Protein AF-D2VCH0-F1 (afdb_monomer)

Structure (mmCIF, N/CA/C/O backbone):
data_AF-D2VCH0-F1
#
_entry.id   AF-D2VCH0-F1
#
loop_
_atom_site.group_PDB
_atom_site.id
_atom_site.type_symbol
_atom_site.label_atom_id
_atom_site.label_alt_id
_atom_site.label_comp_id
_atom_site.label_asym_id
_atom_site.label_entity_id
_atom_site.label_seq_id
_atom_site.pdbx_PDB_ins_code
_atom_site.Cartn_x
_atom_site.Cartn_y
_atom_site.Cartn_z
_atom_site.occupancy
_atom_site.B_iso_or_equiv
_atom_site.auth_seq_id
_atom_site.auth_comp_id
_atom_site.auth_asym_id
_atom_site.auth_atom_id
_atom_site.pdbx_PDB_model_num
ATOM 1 N N . MET A 1 1 ? -42.465 -13.486 -27.057 1.00 51.62 1 MET A N 1
ATOM 2 C CA . MET A 1 1 ? -40.988 -13.486 -27.097 1.00 51.62 1 MET A CA 1
ATOM 3 C C . MET A 1 1 ? -40.511 -12.851 -25.803 1.00 51.62 1 MET A C 1
ATOM 5 O O . MET A 1 1 ? -40.513 -11.636 -25.686 1.00 51.62 1 MET A O 1
ATOM 9 N N . GLN A 1 2 ? -40.278 -13.673 -24.782 1.00 43.91 2 GLN A N 1
ATOM 10 C CA . GLN A 1 2 ? -39.812 -13.207 -23.479 1.00 43.91 2 GLN A CA 1
ATOM 11 C C . GLN A 1 2 ? -38.292 -13.050 -23.571 1.00 43.91 2 GLN A C 1
ATOM 13 O O . GLN A 1 2 ? -37.573 -14.046 -23.620 1.00 43.91 2 GLN A O 1
ATOM 18 N N . SER A 1 3 ? -37.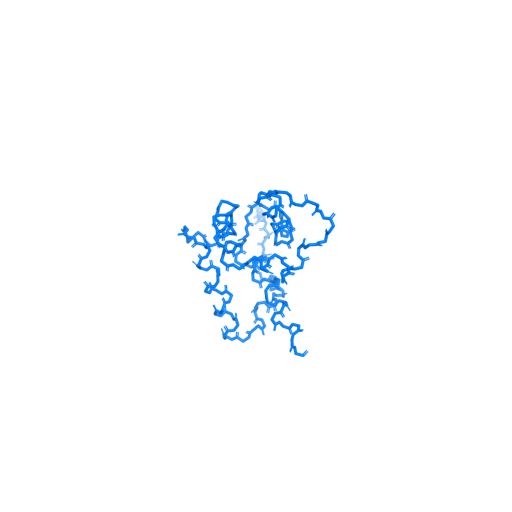807 -11.810 -23.658 1.00 49.91 3 SER A N 1
ATOM 19 C CA . SER A 1 3 ? -36.385 -11.514 -23.482 1.00 49.91 3 SER A CA 1
ATOM 20 C C . SER A 1 3 ? -36.047 -11.658 -22.006 1.00 49.91 3 SER A C 1
ATOM 22 O O . SER A 1 3 ? -36.180 -10.717 -21.229 1.00 49.91 3 SER A O 1
ATOM 24 N N . GLN A 1 4 ? -35.602 -12.852 -21.630 1.00 50.28 4 GLN A N 1
ATOM 25 C CA . GLN A 1 4 ? -34.775 -13.025 -20.448 1.00 50.28 4 GLN A CA 1
ATOM 26 C C . GLN A 1 4 ? -33.418 -12.387 -20.746 1.00 50.28 4 GLN A C 1
ATOM 28 O O . GLN A 1 4 ? -32.631 -12.920 -21.526 1.00 50.28 4 GLN A O 1
ATOM 33 N N . ARG A 1 5 ? -33.167 -11.210 -20.172 1.00 50.97 5 ARG A N 1
ATOM 34 C CA . ARG A 1 5 ? -31.838 -10.602 -20.150 1.00 50.97 5 ARG A CA 1
ATOM 35 C C . ARG A 1 5 ? -31.293 -10.767 -18.737 1.00 50.97 5 ARG A C 1
ATOM 37 O O . ARG A 1 5 ? -31.606 -9.991 -17.848 1.00 50.97 5 ARG A O 1
ATOM 44 N N . SER A 1 6 ? -30.563 -11.866 -18.598 1.00 50.03 6 SER A N 1
ATOM 45 C CA . SER A 1 6 ? -29.458 -12.115 -17.676 1.00 50.03 6 SER A CA 1
ATOM 46 C C . SER A 1 6 ? -29.651 -11.729 -16.211 1.00 50.03 6 SER A C 1
ATOM 48 O O . SER A 1 6 ? -29.481 -10.584 -15.802 1.00 50.03 6 SER A O 1
ATOM 50 N N . LEU A 1 7 ? -29.853 -12.770 -15.405 1.00 47.41 7 LEU A N 1
ATOM 51 C CA . LEU A 1 7 ? -29.352 -12.832 -14.040 1.00 47.41 7 LEU A CA 1
ATOM 52 C C . LEU A 1 7 ? -27.857 -12.472 -14.012 1.00 47.41 7 LEU A C 1
ATOM 54 O O . LEU A 1 7 ? -27.032 -13.129 -14.643 1.00 47.41 7 LEU A O 1
ATOM 58 N N . SER A 1 8 ? -27.507 -11.456 -13.238 1.00 42.06 8 SER A N 1
ATOM 59 C CA . SER A 1 8 ? -26.235 -11.387 -12.513 1.00 42.06 8 SER A CA 1
ATOM 60 C C . SER A 1 8 ? -26.530 -10.702 -11.189 1.00 42.06 8 SER A C 1
ATOM 62 O O . SER A 1 8 ? -26.142 -9.572 -10.917 1.00 42.06 8 SER A O 1
ATOM 64 N N . THR A 1 9 ? -27.348 -11.381 -10.393 1.00 40.34 9 THR A N 1
ATOM 65 C CA . THR A 1 9 ? -27.377 -11.161 -8.956 1.00 40.34 9 THR A CA 1
ATOM 66 C C . THR A 1 9 ? -26.021 -11.557 -8.381 1.00 40.34 9 THR A C 1
ATOM 68 O O . THR A 1 9 ? -25.530 -12.643 -8.680 1.00 40.34 9 THR A O 1
ATOM 71 N N . SER A 1 10 ? -25.514 -10.713 -7.488 1.00 51.94 10 SER A N 1
ATOM 72 C CA . SER A 1 10 ? -24.714 -11.120 -6.329 1.00 51.94 10 SER A CA 1
ATOM 73 C C . SER A 1 10 ? -23.286 -11.602 -6.587 1.00 51.94 10 SER A C 1
ATOM 75 O O . SER A 1 10 ? -23.044 -12.783 -6.799 1.00 51.94 10 SER A O 1
ATOM 77 N N . SER A 1 11 ? -22.321 -10.694 -6.422 1.00 45.19 11 SER A N 1
ATOM 78 C CA . SER A 1 11 ? -20.979 -11.008 -5.884 1.00 45.19 11 SER A CA 1
ATOM 79 C C . SER A 1 11 ? -20.302 -9.787 -5.229 1.00 45.19 11 SER A C 1
ATOM 81 O O . SER A 1 11 ? -19.087 -9.744 -5.123 1.00 45.19 11 SER A O 1
ATOM 83 N N . ALA A 1 12 ? -21.067 -8.785 -4.773 1.00 47.25 12 ALA A N 1
ATOM 84 C CA . ALA A 1 12 ? -20.535 -7.719 -3.907 1.00 47.25 12 ALA A CA 1
ATOM 85 C C . ALA A 1 12 ? -20.553 -8.108 -2.412 1.00 47.25 12 ALA A C 1
ATOM 87 O O . ALA A 1 12 ? -20.064 -7.359 -1.579 1.00 47.25 12 ALA A O 1
ATOM 88 N N . ASP A 1 13 ? -21.105 -9.282 -2.088 1.00 45.06 13 ASP A N 1
ATOM 89 C CA . ASP A 1 13 ? -21.266 -9.800 -0.722 1.00 45.06 13 ASP A CA 1
ATOM 90 C C . ASP A 1 13 ? -20.540 -11.144 -0.539 1.00 45.06 13 ASP A C 1
ATOM 92 O O . ASP A 1 13 ? -20.927 -11.997 0.250 1.00 45.06 13 ASP A O 1
ATOM 96 N N . LEU A 1 14 ? -19.447 -11.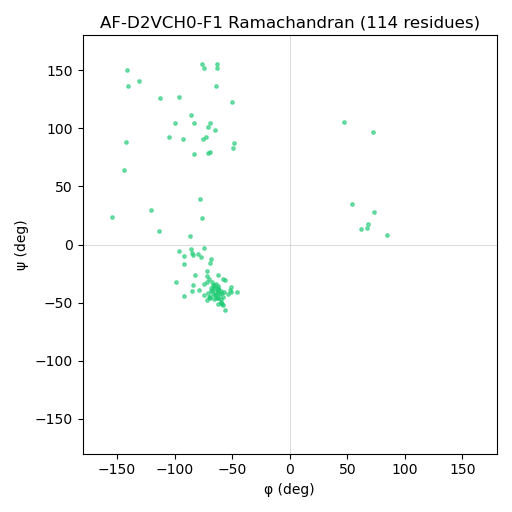364 -1.277 1.00 43.88 14 LEU A N 1
ATOM 97 C CA . LEU A 1 14 ? -18.378 -12.155 -0.682 1.00 43.88 14 LEU A CA 1
ATOM 98 C C . LEU A 1 14 ? -17.706 -11.214 0.308 1.00 43.88 14 LEU A C 1
ATOM 100 O O . LEU A 1 14 ? -16.794 -10.463 -0.049 1.00 43.88 14 LEU A O 1
ATOM 104 N N . VAL A 1 15 ? -18.202 -11.256 1.548 1.00 51.31 15 VAL A N 1
ATOM 105 C CA . VAL A 1 15 ? -17.408 -10.996 2.748 1.00 51.31 15 VAL A CA 1
ATOM 106 C C . VAL A 1 15 ? -16.151 -11.847 2.628 1.00 51.31 15 VAL A C 1
ATOM 108 O O . VAL A 1 15 ? -16.059 -12.991 3.044 1.00 51.31 15 VAL A O 1
ATOM 111 N N . THR A 1 16 ? -15.198 -11.303 1.899 1.00 48.84 16 THR A N 1
ATOM 112 C CA . THR A 1 16 ? -13.842 -11.797 1.786 1.00 48.84 16 THR A CA 1
ATOM 113 C C . THR A 1 16 ? -13.333 -11.609 3.196 1.00 48.84 16 THR A C 1
ATOM 115 O O . THR A 1 16 ? -13.116 -10.468 3.594 1.00 48.84 16 THR A O 1
ATOM 118 N N . GLU A 1 17 ? -13.353 -12.691 3.975 1.00 53.47 17 GLU A N 1
ATOM 119 C CA . GLU A 1 17 ? -12.990 -12.774 5.389 1.00 53.47 17 GLU A CA 1
ATOM 120 C C . GLU A 1 17 ? -11.642 -12.086 5.601 1.00 53.47 17 GLU A C 1
ATOM 122 O O . GLU A 1 17 ? -10.583 -12.684 5.458 1.00 53.47 17 GLU A O 1
ATOM 127 N N . THR A 1 18 ? -11.689 -10.778 5.838 1.00 60.22 18 THR A N 1
ATOM 128 C CA . THR A 1 18 ? -10.507 -9.924 5.892 1.00 60.22 18 THR A CA 1
ATOM 129 C C . THR A 1 18 ? -10.156 -9.808 7.351 1.00 60.22 18 THR A C 1
ATOM 131 O O . THR A 1 18 ? -11.001 -9.392 8.152 1.00 60.22 18 THR A O 1
ATOM 134 N N . PHE A 1 19 ? -8.908 -10.101 7.697 1.00 71.62 19 PHE A N 1
ATOM 135 C CA . PHE A 1 19 ? -8.454 -10.012 9.085 1.00 71.62 19 PHE A CA 1
ATOM 136 C C . PHE A 1 19 ? -8.646 -8.601 9.640 1.00 71.62 19 PHE A C 1
ATOM 138 O O . PHE A 1 19 ? -8.944 -8.431 10.820 1.00 71.62 19 PHE A O 1
ATOM 145 N N . PHE A 1 20 ? -8.578 -7.592 8.767 1.00 74.69 20 PHE A N 1
ATOM 146 C CA . PHE A 1 20 ? -8.853 -6.200 9.103 1.00 74.69 20 PHE A CA 1
ATOM 147 C C . PHE A 1 20 ? -10.221 -5.988 9.773 1.00 74.69 20 PHE A C 1
ATOM 149 O O . PHE A 1 20 ? -10.308 -5.273 10.769 1.00 74.69 20 PHE A O 1
ATOM 156 N N . GLY A 1 21 ? -11.280 -6.643 9.283 1.00 74.44 21 GLY A N 1
ATOM 157 C CA . GLY A 1 21 ? -12.629 -6.509 9.845 1.00 74.44 21 GLY A CA 1
ATOM 158 C C . GLY A 1 21 ? -12.790 -7.137 11.235 1.00 74.44 21 GLY A C 1
ATOM 159 O O . GLY A 1 21 ? -13.751 -6.830 11.935 1.00 74.44 21 GLY A O 1
ATOM 160 N N . GLN A 1 22 ? -11.850 -7.993 11.64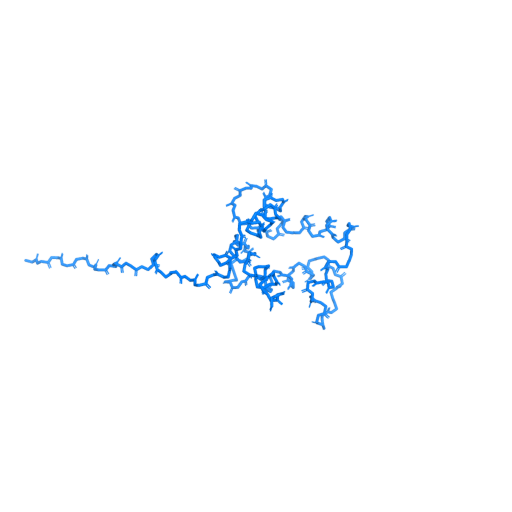9 1.00 75.94 22 GLN A N 1
ATOM 161 C CA . GLN A 1 22 ? -11.836 -8.645 12.963 1.00 75.94 22 GLN A CA 1
ATOM 162 C C . GLN A 1 22 ? -10.963 -7.909 13.994 1.00 75.94 22 GLN A C 1
ATOM 164 O O . GLN A 1 22 ? -10.943 -8.288 15.166 1.00 75.94 22 GLN A O 1
ATOM 169 N N . LEU A 1 23 ? -10.238 -6.864 13.587 1.00 79.56 23 LEU A N 1
ATOM 170 C CA . LEU A 1 23 ? -9.394 -6.075 14.480 1.00 79.56 23 LEU A CA 1
ATOM 171 C C . LEU A 1 23 ? -10.215 -5.146 15.384 1.00 79.56 23 LEU A C 1
ATOM 173 O O . LEU A 1 23 ? -11.265 -4.642 14.991 1.00 79.56 23 LEU A O 1
ATOM 177 N N . SER A 1 24 ? -9.682 -4.838 16.569 1.00 85.12 24 SER A N 1
ATOM 178 C CA . SER A 1 24 ? -10.204 -3.765 17.425 1.00 85.12 24 SER A CA 1
ATOM 179 C C . SER A 1 24 ? -10.084 -2.397 16.746 1.00 85.12 24 SER A C 1
ATOM 181 O O . SER A 1 24 ? -9.156 -2.173 15.968 1.00 85.12 24 SER A O 1
ATOM 183 N N . GLU A 1 25 ? -10.972 -1.464 17.096 1.00 84.94 25 GLU A N 1
ATOM 184 C CA . GLU A 1 25 ? -11.022 -0.106 16.525 1.00 84.94 25 GLU A CA 1
ATOM 185 C C . GLU A 1 25 ? -9.665 0.614 16.572 1.00 84.94 25 GLU A C 1
ATOM 187 O O . GLU A 1 25 ? -9.270 1.245 15.598 1.00 84.94 25 GLU A O 1
ATOM 192 N N . GLU A 1 26 ? -8.904 0.446 17.657 1.00 84.44 26 GLU A N 1
ATOM 193 C CA . GLU A 1 26 ? -7.552 1.003 17.804 1.00 84.44 26 GLU A CA 1
ATOM 194 C C . GLU A 1 26 ? -6.591 0.498 16.715 1.00 84.44 26 GLU A C 1
ATOM 196 O O . GLU A 1 26 ? -5.903 1.279 16.064 1.00 84.44 26 GLU A O 1
ATOM 201 N N . LYS A 1 27 ? -6.581 -0.812 16.451 1.00 82.50 27 LYS A N 1
ATOM 202 C CA . LYS A 1 27 ? -5.710 -1.416 15.432 1.00 82.50 27 LYS A CA 1
ATOM 203 C C . LYS A 1 27 ? -6.131 -1.004 14.024 1.00 82.50 27 LYS A C 1
ATOM 205 O O . LYS A 1 27 ? -5.275 -0.765 13.176 1.00 82.50 27 LYS A O 1
ATOM 210 N N . GLN A 1 28 ? -7.438 -0.892 13.785 1.00 84.81 28 GLN A N 1
ATOM 211 C CA . GLN A 1 28 ? -7.953 -0.380 12.517 1.00 84.81 28 GLN A CA 1
ATOM 212 C C . GLN A 1 28 ? -7.520 1.071 12.290 1.00 84.81 28 GLN A C 1
ATOM 214 O O . GLN A 1 28 ? -7.085 1.402 11.189 1.00 84.81 28 GLN A O 1
ATOM 219 N N . GLN A 1 29 ? -7.584 1.916 13.327 1.00 86.12 29 GLN A N 1
ATOM 220 C CA . GLN A 1 29 ? -7.114 3.300 13.256 1.00 86.12 29 GLN A CA 1
ATOM 221 C C . GLN A 1 29 ? -5.619 3.377 12.963 1.00 86.12 29 GLN A C 1
ATOM 223 O O . GLN A 1 29 ? -5.245 4.095 12.046 1.00 86.12 29 GLN A O 1
ATOM 228 N N . VAL A 1 30 ? -4.782 2.585 13.637 1.00 84.00 30 VAL A N 1
ATOM 229 C CA . VAL A 1 30 ? -3.330 2.573 13.383 1.00 84.00 30 VAL A CA 1
ATOM 230 C C . VAL A 1 30 ? -3.012 2.230 11.925 1.00 84.00 30 VAL A C 1
ATOM 232 O O . VAL A 1 30 ? -2.200 2.906 11.296 1.00 84.00 30 VAL A O 1
ATOM 235 N N . ILE A 1 31 ? -3.661 1.205 11.364 1.00 82.31 31 ILE A N 1
ATOM 236 C CA . ILE A 1 31 ? -3.463 0.818 9.959 1.00 82.31 31 ILE A CA 1
ATOM 237 C C . ILE A 1 31 ? -3.952 1.923 9.019 1.00 82.31 31 ILE A C 1
ATOM 239 O O . ILE A 1 31 ? -3.289 2.229 8.030 1.00 82.31 31 ILE A O 1
ATOM 243 N N . LYS A 1 32 ? -5.092 2.542 9.338 1.00 84.94 32 LYS A N 1
ATOM 244 C CA . LYS A 1 32 ? -5.661 3.632 8.548 1.00 84.94 32 LYS A CA 1
ATOM 245 C C . LYS A 1 32 ? -4.778 4.878 8.561 1.00 84.94 32 LYS A C 1
ATOM 247 O O . LYS A 1 32 ? -4.472 5.400 7.499 1.00 84.94 32 LYS A O 1
ATOM 252 N N . GLU A 1 33 ? -4.298 5.299 9.726 1.00 86.00 33 GLU A N 1
ATOM 253 C CA . GLU A 1 33 ? -3.369 6.424 9.858 1.00 86.00 33 GLU A CA 1
ATOM 254 C C . GLU A 1 33 ? -2.047 6.159 9.135 1.00 86.00 33 GLU A C 1
ATOM 256 O O . GLU A 1 33 ? -1.479 7.066 8.525 1.00 86.00 33 GLU A O 1
ATOM 261 N N . LEU A 1 34 ? -1.549 4.920 9.192 1.00 82.12 34 LEU A N 1
ATOM 262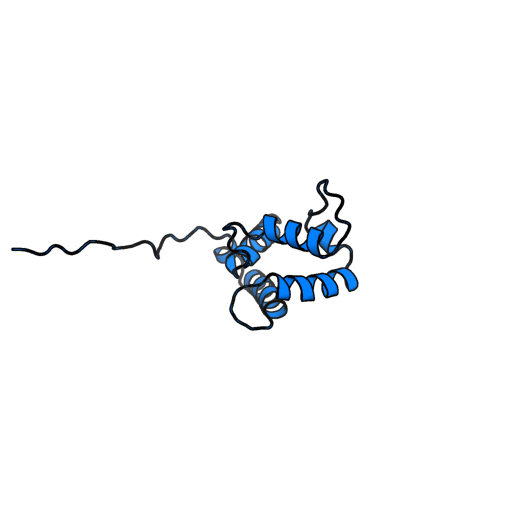 C CA . LEU A 1 34 ? -0.346 4.538 8.466 1.00 82.12 34 LEU A CA 1
ATOM 263 C C . LEU A 1 34 ? -0.575 4.620 6.955 1.00 82.12 34 LEU A C 1
ATOM 265 O O . LEU A 1 34 ? 0.264 5.179 6.258 1.00 82.12 34 LEU A O 1
ATOM 269 N N . PHE A 1 35 ? -1.717 4.132 6.470 1.00 83.62 35 PHE A N 1
ATOM 270 C CA . PHE A 1 35 ? -2.087 4.219 5.062 1.00 83.62 35 PHE A CA 1
ATOM 271 C C . PHE A 1 35 ? -2.238 5.673 4.599 1.00 83.62 35 PHE A C 1
ATOM 273 O O . PHE A 1 35 ? -1.584 6.069 3.643 1.00 83.62 35 PHE A O 1
ATOM 280 N N . GLU A 1 36 ? -3.010 6.494 5.317 1.00 85.50 36 GLU A N 1
ATOM 281 C CA . GLU A 1 36 ? -3.231 7.914 4.992 1.00 85.50 36 GLU A CA 1
ATOM 282 C C . GLU A 1 36 ? -1.938 8.744 5.038 1.00 85.50 36 GLU A C 1
ATOM 284 O O . GLU A 1 36 ? -1.824 9.764 4.363 1.00 85.50 36 GLU A O 1
ATOM 289 N N . ARG A 1 37 ? -0.935 8.323 5.820 1.00 82.81 37 ARG A N 1
ATOM 290 C CA . ARG A 1 37 ? 0.395 8.949 5.791 1.00 82.81 37 ARG A CA 1
ATOM 291 C C . ARG A 1 37 ? 1.187 8.638 4.528 1.00 82.81 37 ARG A C 1
ATOM 293 O O . ARG A 1 37 ? 2.092 9.409 4.199 1.00 82.81 37 ARG A O 1
ATOM 300 N N . ILE A 1 38 ? 0.918 7.503 3.892 1.00 81.44 38 ILE A N 1
ATOM 301 C CA . ILE A 1 38 ? 1.633 7.053 2.697 1.00 81.44 38 ILE A CA 1
ATOM 302 C C . ILE A 1 38 ? 0.913 7.546 1.436 1.00 81.44 38 ILE A C 1
ATOM 304 O O . ILE A 1 38 ? 1.573 8.076 0.546 1.00 81.44 38 ILE A O 1
ATOM 308 N N . ASP A 1 39 ? -0.415 7.425 1.421 1.00 84.88 39 ASP A N 1
ATOM 309 C CA . ASP A 1 39 ? -1.368 7.863 0.391 1.00 84.88 39 ASP A CA 1
ATOM 310 C C . ASP A 1 39 ? -1.445 9.400 0.337 1.00 84.88 39 ASP A C 1
ATOM 312 O O . ASP A 1 39 ? -2.330 10.029 0.919 1.00 84.88 39 ASP A O 1
ATOM 316 N N . LYS A 1 40 ? -0.468 10.042 -0.314 1.00 80.00 40 LYS A N 1
ATOM 317 C CA . LYS A 1 40 ? -0.362 11.510 -0.378 1.00 80.00 40 LYS A CA 1
ATOM 318 C C . LYS A 1 40 ? -1.382 12.116 -1.324 1.00 80.00 40 LYS A C 1
ATOM 320 O O . LYS A 1 40 ? -1.807 13.255 -1.121 1.00 80.00 40 LYS A O 1
ATOM 325 N N . ASN A 1 41 ? -1.696 11.408 -2.401 1.00 81.69 41 ASN A N 1
ATOM 326 C CA . ASN A 1 41 ? -2.696 11.828 -3.374 1.00 81.69 41 ASN A CA 1
ATOM 327 C C . ASN A 1 41 ? -4.135 11.538 -2.891 1.00 81.69 41 ASN A C 1
ATOM 329 O O . ASN A 1 41 ? -5.077 12.032 -3.514 1.00 81.69 41 ASN A O 1
ATOM 333 N N . HIS A 1 42 ? -4.297 10.816 -1.774 1.00 80.38 42 HIS A N 1
ATOM 334 C CA . HIS A 1 42 ? -5.581 10.428 -1.193 1.00 80.38 42 HIS A CA 1
ATOM 335 C C . HIS A 1 42 ? -6.497 9.707 -2.190 1.00 80.38 42 HIS A C 1
ATOM 337 O O . HIS A 1 42 ? -7.718 9.909 -2.194 1.00 80.38 42 HIS A O 1
ATOM 343 N N . ASN A 1 43 ? -5.909 8.911 -3.085 1.00 81.62 43 ASN A N 1
ATOM 344 C CA . ASN A 1 43 ? -6.652 8.173 -4.103 1.00 81.62 43 ASN A CA 1
ATOM 345 C C . ASN A 1 43 ? -7.193 6.833 -3.544 1.00 81.62 43 ASN A C 1
ATOM 347 O O . ASN A 1 43 ? -8.019 6.191 -4.197 1.00 81.62 43 ASN A O 1
ATOM 351 N N . GLY A 1 44 ? -6.772 6.439 -2.331 1.00 82.00 44 GLY A N 1
ATOM 352 C CA . GLY A 1 44 ? -7.176 5.199 -1.669 1.00 82.00 44 GLY A CA 1
ATOM 353 C C . GLY A 1 44 ? -6.370 3.957 -2.072 1.00 82.00 44 GLY A C 1
ATOM 354 O O . GLY A 1 44 ? -6.736 2.850 -1.656 1.00 82.00 44 GLY A O 1
ATOM 355 N N . VAL A 1 45 ? -5.290 4.116 -2.845 1.00 86.38 45 VAL A N 1
ATOM 356 C CA . VAL A 1 45 ? -4.359 3.064 -3.285 1.00 86.38 45 VAL A CA 1
ATOM 357 C C . VAL A 1 45 ? -2.912 3.577 -3.264 1.00 86.38 45 VAL A C 1
ATOM 359 O O . VAL A 1 45 ? -2.614 4.665 -3.727 1.00 86.38 45 VAL A O 1
ATOM 362 N N . LEU A 1 46 ? -1.961 2.787 -2.774 1.00 86.38 46 LEU A N 1
ATOM 363 C CA . LEU A 1 46 ? -0.555 3.191 -2.789 1.00 86.38 46 LEU A CA 1
ATOM 364 C C . LEU A 1 46 ? 0.059 2.811 -4.127 1.00 86.38 46 LEU A C 1
ATOM 366 O O . LEU A 1 46 ? 0.258 1.631 -4.428 1.00 86.38 46 LEU A O 1
ATOM 370 N N . GLU A 1 47 ? 0.390 3.818 -4.920 1.00 87.06 47 GLU A N 1
ATOM 371 C CA . GLU A 1 47 ? 1.123 3.628 -6.165 1.00 87.06 47 GLU A CA 1
ATOM 372 C C . GLU A 1 47 ? 2.612 3.365 -5.869 1.00 87.06 47 GLU A C 1
ATOM 374 O O . GLU A 1 47 ? 3.155 3.805 -4.846 1.00 87.06 47 GLU A O 1
ATOM 379 N N . LYS A 1 48 ? 3.320 2.684 -6.783 1.00 83.12 48 LYS A N 1
ATOM 380 C CA . LYS A 1 48 ? 4.772 2.437 -6.653 1.00 83.12 48 LYS A CA 1
ATOM 381 C C . LYS A 1 48 ? 5.568 3.712 -6.368 1.00 83.12 48 LYS A C 1
ATOM 383 O O . LYS A 1 48 ? 6.526 3.675 -5.599 1.00 83.12 48 LYS A O 1
ATOM 388 N N . GLU A 1 49 ? 5.178 4.839 -6.959 1.00 83.94 49 GLU A N 1
ATOM 389 C CA . GLU A 1 49 ? 5.841 6.133 -6.766 1.00 83.94 49 GLU A CA 1
ATOM 390 C C . GLU A 1 49 ? 5.657 6.686 -5.344 1.00 83.94 49 GLU A C 1
ATOM 392 O O . GLU A 1 49 ? 6.609 7.198 -4.744 1.00 83.94 49 GLU A O 1
ATOM 397 N N . GLU A 1 50 ? 4.460 6.541 -4.774 1.00 85.62 50 GLU A N 1
ATOM 398 C CA . GLU A 1 50 ? 4.158 6.972 -3.407 1.00 85.62 50 GLU A CA 1
ATOM 399 C C . GLU A 1 50 ? 4.860 6.085 -2.384 1.00 85.62 50 GLU A C 1
ATOM 401 O O . GLU A 1 50 ? 5.530 6.589 -1.472 1.00 85.62 50 GLU A O 1
ATOM 406 N N . LEU A 1 51 ? 4.807 4.765 -2.594 1.00 79.69 51 LEU A N 1
ATOM 407 C CA . LEU A 1 51 ? 5.517 3.813 -1.753 1.00 79.69 51 LEU A CA 1
ATOM 408 C C . LEU A 1 51 ? 7.029 4.034 -1.836 1.00 79.69 51 LEU A C 1
ATOM 410 O O . LEU A 1 51 ? 7.694 4.023 -0.805 1.00 79.69 51 LEU A O 1
ATOM 414 N N . ARG A 1 52 ? 7.575 4.325 -3.024 1.00 82.00 52 ARG A N 1
ATOM 415 C CA . ARG A 1 52 ? 8.990 4.674 -3.210 1.00 82.00 52 ARG A CA 1
ATOM 416 C C . ARG A 1 52 ? 9.398 5.879 -2.388 1.00 82.00 52 ARG A C 1
ATOM 418 O O . ARG A 1 52 ? 10.386 5.818 -1.655 1.00 82.00 52 ARG A O 1
ATOM 425 N N . GLY A 1 53 ? 8.642 6.967 -2.508 1.00 80.75 53 GLY A N 1
ATOM 426 C CA . GLY A 1 53 ? 8.943 8.207 -1.804 1.00 80.75 53 GLY A CA 1
ATOM 427 C C . GLY A 1 53 ? 8.948 8.017 -0.289 1.00 80.75 53 GLY A C 1
ATOM 428 O O . GLY A 1 53 ? 9.817 8.557 0.396 1.00 80.75 53 GLY A O 1
ATOM 429 N N . ILE A 1 54 ? 8.010 7.230 0.240 1.00 77.12 54 ILE A N 1
ATOM 430 C CA . ILE A 1 54 ? 7.944 6.963 1.677 1.00 77.12 54 ILE A CA 1
ATOM 431 C C . ILE A 1 54 ? 8.967 5.929 2.119 1.00 77.12 54 ILE A C 1
ATOM 433 O O . ILE A 1 54 ? 9.577 6.132 3.162 1.00 77.12 54 ILE A O 1
ATOM 437 N N . LEU A 1 55 ? 9.212 4.871 1.350 1.00 74.06 55 LEU A N 1
ATOM 438 C CA . LEU A 1 55 ? 10.208 3.868 1.702 1.00 74.06 55 LEU A CA 1
ATOM 439 C C . LEU A 1 55 ? 11.603 4.491 1.773 1.00 74.06 55 LEU A C 1
ATOM 441 O O . LEU A 1 55 ? 12.347 4.207 2.704 1.00 74.06 55 LEU A O 1
ATOM 445 N N . GLU A 1 56 ? 11.939 5.409 0.863 1.00 78.25 56 GLU A N 1
ATOM 446 C CA . GLU A 1 56 ? 13.208 6.135 0.930 1.00 78.25 56 GLU A CA 1
ATOM 447 C C . GLU A 1 56 ? 13.328 6.941 2.236 1.00 78.25 56 GLU A C 1
ATOM 449 O O . GLU A 1 56 ? 14.371 6.924 2.893 1.00 78.25 56 GLU A O 1
ATOM 454 N N . VAL A 1 57 ? 12.253 7.619 2.651 1.00 78.00 57 VAL A N 1
ATOM 455 C CA . VAL A 1 57 ? 12.216 8.383 3.906 1.00 78.00 57 VAL A CA 1
ATOM 456 C C . VAL A 1 57 ? 12.244 7.454 5.121 1.00 78.00 57 VAL A C 1
ATOM 458 O O . VAL A 1 57 ? 13.014 7.693 6.047 1.00 78.00 57 VAL A O 1
ATOM 461 N N . MET A 1 58 ? 11.460 6.379 5.116 1.00 70.44 58 MET A N 1
ATOM 462 C CA . MET A 1 58 ? 11.370 5.418 6.210 1.00 70.44 58 MET A CA 1
ATOM 463 C C . MET A 1 58 ? 12.662 4.633 6.386 1.00 70.44 58 MET A C 1
ATOM 465 O O . MET A 1 58 ? 13.070 4.463 7.518 1.00 70.44 58 MET A O 1
ATOM 469 N N . ILE A 1 59 ? 13.355 4.221 5.322 1.00 68.56 59 ILE A N 1
ATOM 470 C CA . ILE A 1 59 ? 14.672 3.569 5.430 1.00 68.56 59 ILE A CA 1
ATOM 471 C C . ILE A 1 59 ? 15.714 4.555 5.975 1.00 68.56 59 ILE A C 1
ATOM 473 O O . ILE A 1 59 ? 16.566 4.175 6.779 1.00 68.56 59 ILE A O 1
ATOM 477 N N . LYS A 1 60 ? 15.644 5.834 5.571 1.00 71.06 60 LYS A N 1
ATOM 478 C CA . LYS A 1 60 ? 16.505 6.895 6.122 1.00 71.06 60 LYS A CA 1
ATOM 479 C C . LYS A 1 60 ? 16.228 7.162 7.604 1.00 71.06 60 LYS A C 1
ATOM 481 O O . LYS A 1 60 ? 17.160 7.506 8.327 1.00 71.06 60 LYS A O 1
ATOM 486 N N . GLN A 1 61 ? 14.975 7.045 8.044 1.00 72.31 61 GLN A N 1
ATOM 487 C CA . GLN A 1 61 ? 14.581 7.266 9.438 1.00 72.31 61 GLN A CA 1
ATOM 488 C C . GLN A 1 61 ? 14.763 6.023 10.317 1.00 72.31 61 GLN A C 1
ATOM 490 O O . GLN A 1 61 ? 15.213 6.151 11.451 1.00 72.31 61 GLN A O 1
ATOM 495 N N . ASP A 1 62 ? 14.445 4.843 9.794 1.00 67.75 62 ASP A N 1
ATOM 496 C CA . ASP A 1 62 ? 14.475 3.559 10.482 1.00 67.75 62 ASP A CA 1
ATOM 497 C C . ASP A 1 62 ? 14.981 2.442 9.539 1.00 67.75 62 ASP A C 1
ATOM 499 O O . ASP A 1 62 ? 14.211 1.761 8.852 1.00 67.75 62 ASP A O 1
ATOM 503 N N . PRO A 1 63 ? 16.305 2.220 9.481 1.00 67.19 63 PRO A N 1
ATOM 504 C CA . PRO A 1 63 ? 16.905 1.243 8.570 1.00 67.19 63 PRO A CA 1
ATOM 505 C C . PRO A 1 63 ? 16.569 -0.214 8.932 1.00 67.19 63 PRO A C 1
ATOM 507 O O . PRO A 1 63 ? 16.806 -1.119 8.129 1.00 67.19 63 PRO A O 1
ATOM 510 N N . ASN A 1 64 ? 16.010 -0.459 10.123 1.00 66.38 64 ASN A N 1
ATOM 511 C CA . ASN A 1 64 ? 15.586 -1.787 10.562 1.00 66.38 64 ASN A CA 1
ATOM 512 C C . ASN A 1 64 ? 14.176 -2.145 10.084 1.00 66.38 64 ASN A C 1
ATOM 514 O O . ASN A 1 64 ? 13.772 -3.294 10.240 1.00 66.38 64 ASN A O 1
ATOM 518 N N . LEU A 1 65 ? 13.429 -1.217 9.475 1.00 65.81 65 LEU A N 1
ATOM 519 C CA . LEU A 1 65 ? 12.079 -1.486 8.974 1.00 65.81 65 LEU A CA 1
ATOM 520 C C . LEU A 1 65 ? 12.067 -2.648 7.968 1.00 65.81 65 LEU A C 1
ATOM 522 O O . LEU A 1 65 ? 11.216 -3.528 8.044 1.00 65.81 65 LEU A O 1
ATOM 526 N N . ILE A 1 66 ? 13.070 -2.699 7.085 1.00 65.38 66 ILE A N 1
ATOM 527 C CA . ILE A 1 66 ? 13.235 -3.765 6.083 1.00 65.38 66 ILE A CA 1
ATOM 528 C C . ILE A 1 66 ? 13.445 -5.131 6.760 1.00 65.38 66 ILE A C 1
ATOM 530 O O . ILE A 1 66 ? 12.974 -6.165 6.286 1.00 65.38 66 ILE A O 1
ATOM 534 N N . GLU A 1 67 ? 14.172 -5.133 7.879 1.00 66.00 67 GLU A N 1
ATOM 535 C CA . GLU A 1 67 ? 14.455 -6.330 8.668 1.00 66.00 67 GLU A CA 1
ATOM 536 C C . GLU A 1 67 ? 13.230 -6.781 9.470 1.00 66.00 67 GLU A C 1
ATOM 538 O O . GLU A 1 67 ? 12.896 -7.962 9.452 1.00 66.00 67 GLU A O 1
ATOM 543 N N . ASN A 1 68 ? 12.512 -5.840 10.091 1.00 59.81 68 ASN A N 1
ATOM 544 C CA . ASN A 1 68 ? 11.267 -6.099 10.819 1.00 59.81 68 ASN A CA 1
ATOM 545 C C . ASN A 1 68 ? 10.143 -6.610 9.912 1.00 59.81 68 ASN A C 1
ATOM 547 O O . ASN A 1 68 ? 9.350 -7.448 10.330 1.00 59.81 68 ASN A O 1
ATOM 551 N N . LEU A 1 69 ? 10.094 -6.144 8.663 1.00 63.25 69 LEU A N 1
ATOM 552 C CA . LEU A 1 69 ? 9.162 -6.643 7.651 1.00 63.25 69 LEU A CA 1
ATOM 553 C C . LEU A 1 69 ? 9.558 -8.032 7.113 1.00 63.25 69 LEU A C 1
ATOM 555 O O . LEU A 1 69 ? 8.837 -8.597 6.298 1.00 63.25 69 LEU A O 1
ATOM 559 N N . GLY A 1 70 ? 10.688 -8.605 7.551 1.00 59.75 70 GLY A N 1
ATOM 560 C CA . GLY A 1 70 ? 11.111 -9.954 7.161 1.00 59.75 70 GLY A CA 1
ATOM 561 C C . GLY A 1 70 ? 11.495 -10.086 5.684 1.00 59.75 70 GLY A C 1
ATOM 562 O O . GLY A 1 70 ? 11.579 -11.196 5.165 1.00 59.75 70 GLY A O 1
ATOM 563 N N . LEU A 1 71 ? 11.756 -8.968 5.002 1.00 59.69 71 LEU A N 1
ATOM 564 C CA . LEU A 1 71 ? 11.985 -8.907 3.553 1.00 59.69 71 LEU A CA 1
ATOM 565 C C . LEU A 1 71 ? 13.388 -9.389 3.151 1.00 59.69 71 LEU A C 1
ATOM 567 O O . LEU A 1 71 ? 13.668 -9.596 1.975 1.00 59.69 71 LEU A O 1
ATOM 571 N N . LYS A 1 72 ? 14.287 -9.592 4.123 1.00 52.53 72 LYS A N 1
ATOM 572 C CA . LYS A 1 72 ? 15.671 -10.049 3.913 1.00 52.53 72 LYS A CA 1
ATOM 573 C C . LYS A 1 72 ? 15.784 -11.559 3.643 1.00 52.53 72 LYS A C 1
ATOM 575 O O . LYS A 1 72 ? 16.722 -12.204 4.110 1.00 52.53 72 LYS A O 1
ATOM 580 N N . ASN A 1 73 ? 14.866 -12.144 2.879 1.00 46.72 73 ASN A N 1
ATOM 581 C CA . ASN A 1 73 ? 14.996 -13.531 2.438 1.00 46.72 73 ASN A CA 1
ATOM 582 C C . ASN A 1 73 ? 15.695 -13.579 1.067 1.00 46.72 73 ASN A C 1
ATOM 584 O O . ASN A 1 73 ? 15.068 -13.549 0.016 1.00 46.72 73 ASN A O 1
ATOM 588 N N . ASN A 1 74 ? 17.027 -13.682 1.111 1.00 47.31 74 ASN A N 1
ATOM 589 C CA . ASN A 1 74 ? 17.896 -14.234 0.058 1.00 47.31 74 ASN A CA 1
ATOM 590 C C . ASN A 1 74 ? 18.035 -13.495 -1.294 1.00 47.31 74 ASN A C 1
ATOM 592 O O . ASN A 1 74 ? 18.615 -14.057 -2.221 1.00 47.31 74 ASN A O 1
ATOM 596 N N . THR A 1 75 ? 17.610 -12.241 -1.427 1.00 45.59 75 THR A N 1
ATOM 597 C CA . THR A 1 75 ? 17.930 -11.457 -2.634 1.00 45.59 75 THR A CA 1
ATOM 598 C C . THR A 1 75 ? 18.862 -10.324 -2.259 1.00 45.59 75 THR A C 1
ATOM 600 O O . THR A 1 75 ? 18.607 -9.573 -1.320 1.00 45.59 75 THR A O 1
ATOM 603 N N . GLN A 1 76 ? 19.993 -10.237 -2.952 1.00 50.00 76 GLN A N 1
ATOM 604 C CA . GLN A 1 76 ? 20.952 -9.159 -2.779 1.00 50.00 76 GLN A CA 1
ATOM 605 C C . GLN A 1 76 ? 20.359 -7.867 -3.352 1.00 50.00 76 GLN A C 1
ATOM 607 O O . GLN A 1 76 ? 20.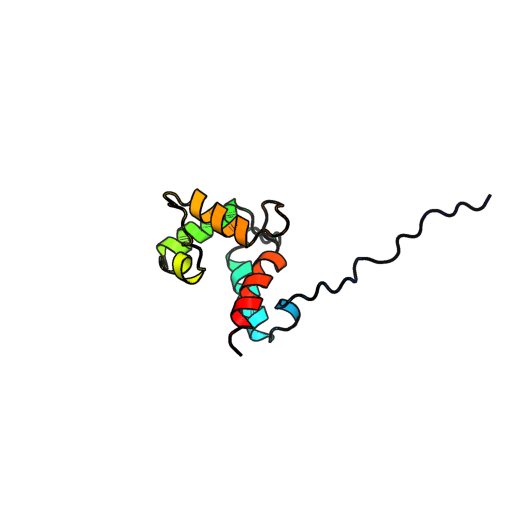669 -7.463 -4.469 1.00 50.00 76 GLN A O 1
ATOM 612 N N . CYS A 1 77 ? 19.475 -7.242 -2.581 1.00 56.06 77 CYS A N 1
ATOM 613 C CA . CYS A 1 77 ? 18.862 -5.967 -2.899 1.00 56.06 77 CYS A CA 1
ATOM 614 C C . CYS A 1 77 ? 19.929 -4.865 -2.771 1.00 56.06 77 CYS A C 1
ATOM 616 O O . CYS A 1 77 ? 20.308 -4.463 -1.670 1.00 56.06 77 CYS A O 1
ATOM 618 N N . ASN A 1 78 ? 20.470 -4.421 -3.909 1.00 60.66 78 ASN A N 1
ATOM 619 C CA . ASN A 1 78 ? 21.504 -3.377 -3.962 1.00 60.66 78 ASN A CA 1
ATOM 620 C C . ASN A 1 78 ? 20.915 -1.961 -4.126 1.00 60.66 78 ASN A C 1
ATOM 622 O O . ASN A 1 78 ? 21.657 -0.984 -4.033 1.00 60.66 78 ASN A O 1
ATOM 62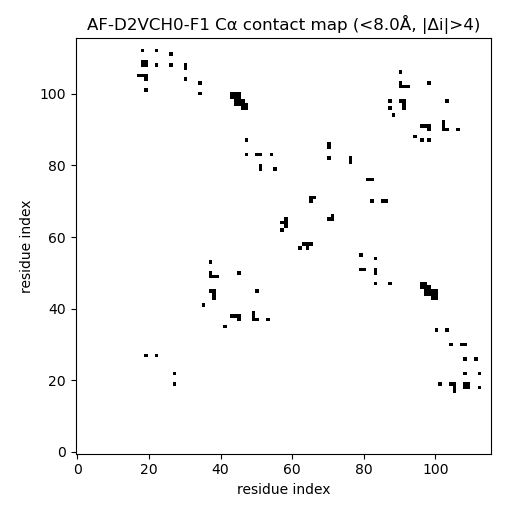6 N N . THR A 1 79 ? 19.610 -1.837 -4.399 1.00 68.75 79 THR A N 1
ATOM 627 C CA . THR A 1 79 ? 18.954 -0.573 -4.777 1.00 68.75 79 THR A CA 1
ATOM 628 C C . THR A 1 79 ? 17.572 -0.461 -4.134 1.00 68.75 79 THR A C 1
ATOM 630 O O . THR A 1 79 ? 16.905 -1.471 -3.911 1.00 68.75 79 THR A O 1
ATOM 633 N N . ASP A 1 80 ? 17.136 0.769 -3.862 1.00 73.56 80 ASP A N 1
ATOM 634 C CA . ASP A 1 80 ? 15.793 1.113 -3.378 1.00 73.56 80 ASP A CA 1
ATOM 635 C C . ASP A 1 80 ? 14.671 0.503 -4.232 1.00 73.56 80 ASP A C 1
ATOM 637 O O . ASP A 1 80 ? 13.721 -0.033 -3.670 1.00 73.56 80 ASP A O 1
ATOM 641 N N . GLU A 1 81 ? 14.803 0.492 -5.562 1.00 76.62 81 GLU A N 1
ATOM 642 C CA . GLU A 1 81 ? 13.829 -0.140 -6.471 1.00 76.62 81 GLU A CA 1
ATOM 643 C C . GLU A 1 81 ? 13.683 -1.654 -6.260 1.00 76.62 81 GLU A C 1
ATOM 645 O O . GLU A 1 81 ? 12.584 -2.191 -6.373 1.00 76.62 81 GLU A O 1
ATOM 650 N N . ASP A 1 82 ? 14.766 -2.354 -5.931 1.00 78.44 82 ASP A N 1
ATOM 651 C CA . ASP A 1 82 ? 14.754 -3.806 -5.716 1.00 78.44 82 ASP A CA 1
ATOM 652 C C . ASP A 1 82 ? 14.024 -4.147 -4.405 1.00 78.44 82 ASP A C 1
ATOM 654 O O . ASP A 1 82 ? 13.175 -5.035 -4.356 1.00 78.44 82 ASP A O 1
ATOM 658 N N . ILE A 1 83 ? 14.279 -3.352 -3.356 1.00 74.62 83 ILE A N 1
ATOM 659 C CA . ILE A 1 83 ? 13.581 -3.445 -2.064 1.00 74.62 83 ILE A CA 1
ATOM 660 C C . ILE A 1 83 ? 12.100 -3.107 -2.247 1.00 74.62 83 ILE A C 1
ATOM 662 O O . ILE A 1 83 ? 11.240 -3.802 -1.713 1.00 74.62 83 ILE A O 1
ATOM 666 N N . LEU A 1 84 ? 11.797 -2.059 -3.017 1.00 77.19 84 LEU A N 1
ATOM 667 C CA . LEU A 1 84 ? 10.427 -1.665 -3.326 1.00 77.19 84 LEU A CA 1
ATOM 668 C C . LEU A 1 84 ? 9.677 -2.770 -4.038 1.00 77.19 84 LEU A C 1
ATOM 670 O O . LEU A 1 84 ? 8.602 -3.120 -3.578 1.00 77.19 84 LEU A O 1
ATOM 674 N N . ASN A 1 85 ? 10.243 -3.340 -5.102 1.00 79.38 85 ASN A N 1
ATOM 675 C CA . ASN A 1 85 ? 9.611 -4.444 -5.814 1.00 79.38 85 ASN A CA 1
ATOM 676 C C . ASN A 1 85 ? 9.439 -5.671 -4.911 1.00 79.38 85 ASN A C 1
ATOM 678 O O . ASN A 1 85 ? 8.388 -6.288 -4.963 1.00 79.38 85 ASN A O 1
ATOM 682 N N . ALA A 1 86 ? 10.399 -5.990 -4.038 1.00 78.75 86 ALA A N 1
ATOM 683 C CA . ALA A 1 86 ? 10.268 -7.106 -3.095 1.00 78.75 86 ALA A CA 1
ATOM 684 C C . ALA A 1 86 ? 9.185 -6.885 -2.021 1.00 78.75 86 ALA A C 1
ATOM 686 O O . ALA A 1 86 ? 8.576 -7.845 -1.544 1.00 78.75 86 ALA A O 1
ATOM 687 N N . ILE A 1 87 ? 8.961 -5.632 -1.610 1.00 77.12 87 ILE A N 1
ATOM 688 C CA . ILE A 1 87 ? 7.849 -5.251 -0.729 1.00 77.12 87 ILE A CA 1
ATOM 689 C C . ILE A 1 87 ? 6.540 -5.323 -1.495 1.00 77.12 87 ILE A C 1
ATOM 691 O O . ILE A 1 87 ? 5.580 -5.905 -1.002 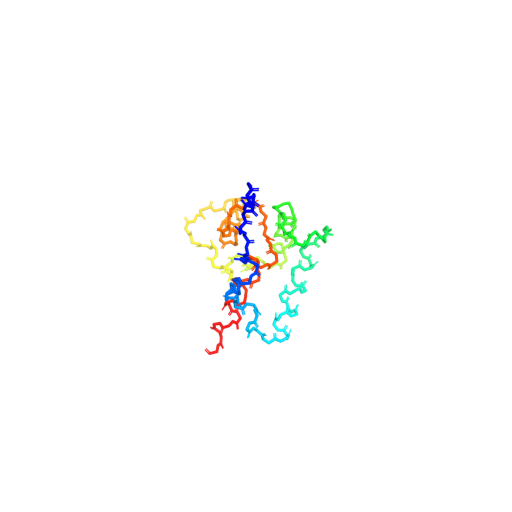1.00 77.12 87 ILE A O 1
ATOM 695 N N . PHE A 1 88 ? 6.517 -4.738 -2.691 1.00 79.50 88 PHE A N 1
ATOM 696 C CA . PHE A 1 88 ? 5.345 -4.711 -3.545 1.00 79.50 88 PHE A CA 1
ATOM 697 C C . PHE A 1 88 ? 4.893 -6.130 -3.855 1.00 79.50 88 PHE A C 1
ATOM 699 O O . PHE A 1 88 ? 3.772 -6.451 -3.536 1.00 79.50 88 PHE A O 1
ATOM 706 N N . ASP A 1 89 ? 5.770 -7.015 -4.319 1.00 81.00 89 ASP A N 1
ATOM 707 C CA . ASP A 1 89 ? 5.457 -8.417 -4.633 1.00 81.00 89 ASP A CA 1
ATOM 708 C C . ASP A 1 89 ? 4.858 -9.192 -3.442 1.00 81.00 89 ASP A C 1
ATOM 710 O O . ASP A 1 89 ? 4.020 -10.071 -3.615 1.00 81.00 89 ASP A O 1
ATOM 714 N N . GLN A 1 90 ? 5.235 -8.838 -2.209 1.00 77.69 90 GLN A N 1
ATOM 715 C CA . GLN A 1 90 ? 4.667 -9.461 -1.010 1.00 77.69 90 GLN A CA 1
ATOM 716 C C . GLN A 1 90 ? 3.318 -8.880 -0.578 1.00 77.69 90 GLN A C 1
ATOM 718 O O . GLN A 1 90 ? 2.556 -9.570 0.104 1.00 77.69 90 GLN A O 1
ATOM 723 N N . LEU A 1 91 ? 3.043 -7.619 -0.911 1.00 77.25 91 LEU A N 1
ATOM 724 C CA . LEU A 1 91 ? 1.822 -6.912 -0.520 1.00 77.25 91 LEU A CA 1
A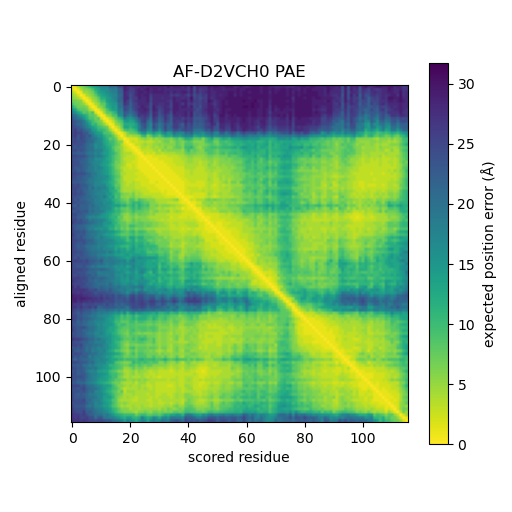TOM 725 C C . LEU A 1 91 ? 0.769 -6.903 -1.646 1.00 77.25 91 LEU A C 1
ATOM 727 O O . LEU A 1 91 ? -0.424 -6.942 -1.361 1.00 77.25 91 LEU A O 1
ATOM 731 N N . ASP A 1 92 ? 1.207 -6.876 -2.901 1.00 83.19 92 ASP A N 1
ATOM 732 C CA . ASP A 1 92 ? 0.431 -6.803 -4.141 1.00 83.19 92 ASP A CA 1
ATOM 733 C C . ASP A 1 92 ? -0.028 -8.207 -4.532 1.00 83.19 92 ASP A C 1
ATOM 735 O O . ASP A 1 92 ? 0.557 -8.898 -5.367 1.00 83.19 92 ASP A O 1
ATOM 739 N N . LEU A 1 93 ? -1.067 -8.671 -3.839 1.00 76.12 93 LEU A N 1
ATOM 740 C CA . LEU A 1 93 ? -1.598 -10.022 -4.003 1.00 76.12 93 LEU A CA 1
ATOM 741 C C . LEU A 1 93 ? -2.306 -10.210 -5.348 1.00 76.12 93 LEU A C 1
ATOM 743 O O . LEU A 1 93 ? -2.372 -11.339 -5.845 1.00 76.12 93 LEU A O 1
ATOM 747 N N . ASN A 1 94 ? -2.888 -9.142 -5.904 1.00 78.75 94 ASN A N 1
ATOM 748 C CA . ASN A 1 94 ? -3.583 -9.192 -7.187 1.00 78.75 94 ASN A CA 1
ATOM 749 C C . ASN A 1 94 ? -2.666 -8.866 -8.380 1.00 78.75 94 ASN A C 1
ATOM 751 O O . ASN A 1 94 ? -3.024 -9.228 -9.504 1.00 78.75 94 ASN A O 1
ATOM 755 N N . GLY A 1 95 ? -1.494 -8.266 -8.142 1.00 78.44 95 GLY A N 1
ATOM 756 C CA . GLY A 1 95 ? -0.507 -7.942 -9.166 1.00 78.44 95 GLY A CA 1
ATOM 757 C C . GLY A 1 95 ? -0.920 -6.768 -10.052 1.00 78.44 95 GLY A C 1
ATOM 758 O O . GLY A 1 95 ? -0.541 -6.750 -11.225 1.00 78.44 95 GLY A O 1
ATOM 759 N N . ASP A 1 96 ? -1.733 -5.837 -9.541 1.00 85.12 96 ASP A N 1
ATOM 760 C CA . ASP A 1 96 ? -2.200 -4.661 -10.298 1.00 85.12 96 ASP A CA 1
ATOM 761 C C . ASP A 1 96 ? -1.210 -3.482 -10.218 1.00 85.12 96 ASP A C 1
ATOM 763 O O . ASP A 1 96 ? -1.493 -2.388 -10.695 1.00 85.12 96 ASP A O 1
ATOM 767 N N . GLU A 1 97 ? -0.026 -3.693 -9.627 1.00 83.00 97 GLU A N 1
ATOM 768 C CA . GLU A 1 97 ? 1.027 -2.685 -9.445 1.00 83.00 97 GLU A CA 1
ATOM 769 C C . GLU A 1 97 ? 0.609 -1.483 -8.576 1.00 83.00 97 GLU A C 1
ATOM 771 O O . GLU A 1 97 ? 1.340 -0.489 -8.480 1.00 83.00 97 GLU A O 1
ATOM 776 N N . VAL A 1 98 ? -0.521 -1.609 -7.876 1.00 85.62 98 VAL A N 1
ATOM 777 C CA . VAL A 1 98 ? -1.047 -0.674 -6.879 1.00 85.62 98 VAL A CA 1
ATOM 778 C C . VAL A 1 98 ? -1.427 -1.440 -5.615 1.00 85.62 98 VAL A C 1
ATOM 780 O O . VAL A 1 98 ? -1.972 -2.533 -5.689 1.00 85.62 98 VAL A O 1
ATOM 783 N N . LEU A 1 99 ? -1.167 -0.869 -4.438 1.00 85.44 99 LEU A N 1
ATOM 784 C CA . LEU A 1 99 ? -1.569 -1.482 -3.170 1.00 85.44 99 LEU A CA 1
ATOM 785 C C . LEU A 1 99 ? -2.841 -0.831 -2.658 1.00 85.44 99 LEU A C 1
ATOM 787 O O . LEU A 1 99 ? -2.820 0.259 -2.084 1.00 85.44 99 LEU A O 1
ATOM 791 N N . SER A 1 100 ? -3.961 -1.521 -2.792 1.00 85.56 100 SER A N 1
ATOM 792 C CA . SER A 1 100 ? -5.209 -1.062 -2.195 1.00 85.56 100 SER A CA 1
ATOM 793 C C . SER A 1 100 ? -5.103 -1.025 -0.669 1.00 85.56 100 SER A C 1
ATOM 795 O O . SER A 1 100 ? -4.374 -1.818 -0.068 1.00 85.56 100 SER A O 1
ATOM 797 N N . PHE A 1 101 ? -5.912 -0.186 -0.009 1.00 83.50 101 PHE A N 1
ATOM 798 C CA . PHE A 1 101 ? -6.001 -0.163 1.461 1.00 83.50 101 PHE A CA 1
ATOM 799 C C . PHE A 1 101 ? -6.103 -1.561 2.074 1.00 83.50 101 PHE A C 1
ATOM 801 O O . PHE A 1 101 ? -5.455 -1.857 3.070 1.00 83.50 101 PHE A O 1
ATOM 808 N N . ARG A 1 102 ? -6.888 -2.444 1.453 1.00 80.88 102 ARG A N 1
ATOM 809 C CA . ARG A 1 102 ? -7.033 -3.831 1.889 1.00 80.88 102 ARG A CA 1
ATOM 810 C C . ARG A 1 102 ? -5.736 -4.634 1.779 1.00 80.88 102 ARG A C 1
ATOM 812 O O . ARG A 1 102 ? -5.416 -5.359 2.711 1.00 80.88 102 ARG A O 1
ATOM 819 N N . GLU A 1 103 ? -5.036 -4.536 0.658 1.00 83.69 103 GLU A N 1
ATOM 820 C CA . GLU A 1 103 ? -3.804 -5.287 0.372 1.00 83.69 103 GLU A CA 1
ATOM 821 C C . GLU A 1 103 ? -2.675 -4.851 1.300 1.00 83.69 103 GLU A C 1
ATOM 823 O O . GLU A 1 103 ? -1.916 -5.672 1.805 1.00 83.69 103 GLU A O 1
ATOM 828 N N . PHE A 1 104 ? -2.659 -3.563 1.638 1.00 82.06 104 PHE A N 1
ATOM 829 C CA . PHE A 1 104 ? -1.822 -3.031 2.699 1.00 82.06 104 PHE A CA 1
ATOM 830 C C . PHE A 1 104 ? -2.282 -3.495 4.093 1.00 82.06 104 PHE A C 1
ATOM 832 O O . PHE A 1 104 ? -1.474 -3.921 4.912 1.00 82.06 104 PHE A O 1
ATOM 839 N N . ALA A 1 105 ? -3.580 -3.438 4.390 1.00 81.19 105 ALA A N 1
ATOM 840 C CA . ALA A 1 105 ? -4.115 -3.718 5.717 1.00 81.19 105 ALA A CA 1
ATOM 841 C C . ALA A 1 105 ? -4.078 -5.201 6.102 1.00 81.19 105 ALA A C 1
ATOM 843 O O . ALA A 1 105 ? -3.920 -5.499 7.278 1.00 81.19 105 ALA A O 1
ATOM 844 N N . GLU A 1 106 ? -4.227 -6.129 5.161 1.00 79.38 106 GLU A N 1
ATOM 845 C CA . GLU A 1 106 ? -4.247 -7.583 5.390 1.00 79.38 106 GLU A CA 1
ATOM 846 C C . GLU A 1 106 ? -2.990 -8.120 6.104 1.00 79.38 106 GLU A C 1
ATOM 848 O O . GLU A 1 106 ? -3.122 -8.717 7.177 1.00 79.38 106 GLU A O 1
ATOM 853 N N . PRO A 1 107 ? -1.763 -7.905 5.596 1.00 75.31 107 PRO A N 1
ATOM 854 C CA . PRO A 1 107 ? -0.549 -8.390 6.247 1.00 75.31 107 PRO A CA 1
ATOM 855 C C . PRO A 1 107 ? -0.306 -7.707 7.596 1.00 75.31 107 PRO A C 1
ATOM 857 O O . PRO A 1 107 ? 0.087 -8.376 8.555 1.00 75.31 107 PRO A O 1
ATOM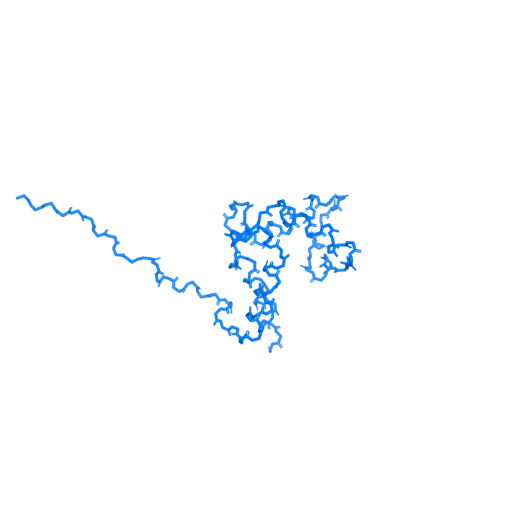 860 N N . PHE A 1 108 ? -0.617 -6.412 7.714 1.00 76.50 108 PHE A N 1
ATOM 861 C CA . PHE A 1 108 ? -0.539 -5.681 8.983 1.00 76.50 108 PHE A CA 1
ATOM 862 C C . PHE A 1 108 ? -1.567 -6.182 9.997 1.00 76.50 108 PHE A C 1
ATOM 864 O O . PHE A 1 108 ? -1.241 -6.396 11.165 1.00 76.50 108 PHE A O 1
ATOM 871 N N . ALA A 1 109 ? -2.797 -6.435 9.555 1.00 80.50 109 ALA A N 1
ATOM 872 C CA . ALA A 1 109 ? -3.837 -7.029 10.370 1.00 80.50 109 ALA A CA 1
ATOM 873 C C . ALA A 1 109 ? -3.379 -8.395 10.855 1.00 80.50 109 ALA A C 1
ATOM 875 O O . ALA A 1 109 ? -3.382 -8.639 12.058 1.00 80.50 109 ALA A O 1
ATOM 876 N N . ARG A 1 110 ? -2.882 -9.254 9.963 1.00 76.06 110 ARG A N 1
ATOM 877 C CA . ARG A 1 110 ? -2.375 -10.580 10.324 1.00 76.06 110 ARG A CA 1
ATOM 878 C C . ARG A 1 110 ? -1.227 -10.502 11.332 1.00 76.06 110 ARG A C 1
ATOM 880 O O . ARG A 1 110 ? -1.246 -11.242 12.312 1.00 76.06 110 ARG A O 1
ATOM 887 N N . MET A 1 111 ? -0.292 -9.566 11.163 1.00 72.62 111 MET A N 1
ATOM 888 C CA . MET A 1 111 ? 0.799 -9.324 12.113 1.00 72.62 111 MET A CA 1
ATOM 889 C C . MET A 1 111 ? 0.282 -8.891 13.493 1.00 72.62 111 MET A C 1
ATOM 891 O O . MET A 1 111 ? 0.698 -9.445 14.509 1.00 72.62 111 MET A O 1
ATOM 895 N N . LEU A 1 112 ? -0.668 -7.954 13.540 1.00 73.31 112 LEU A N 1
ATOM 896 C CA . LEU A 1 112 ? -1.276 -7.487 14.788 1.00 73.31 112 LEU A CA 1
ATOM 897 C C . LEU A 1 112 ? -2.210 -8.525 15.426 1.00 73.31 112 LEU A C 1
ATOM 899 O O . LEU A 1 112 ? -2.482 -8.437 16.626 1.00 73.31 112 LEU A O 1
ATOM 903 N N . THR A 1 113 ? -2.736 -9.474 14.650 1.00 71.19 113 THR A N 1
ATOM 904 C CA . THR A 1 113 ? -3.619 -10.545 15.139 1.00 71.19 113 THR A CA 1
ATOM 905 C C . THR A 1 113 ? -2.809 -11.719 15.695 1.00 71.19 113 THR A C 1
ATOM 907 O O . THR A 1 113 ? -3.196 -12.289 16.707 1.00 71.19 113 THR A O 1
ATOM 910 N N . ASN A 1 114 ? -1.641 -12.033 15.121 1.00 61.88 114 ASN A N 1
ATOM 911 C CA . ASN A 1 114 ? -0.763 -13.142 15.534 1.00 61.88 114 ASN A CA 1
ATOM 912 C C . ASN A 1 114 ? 0.045 -12.864 16.831 1.00 61.88 114 ASN A C 1
ATOM 914 O O . ASN A 1 114 ? 1.102 -13.450 17.059 1.00 61.88 114 ASN A O 1
ATOM 918 N N . GLN A 1 115 ? -0.437 -11.944 17.670 1.00 51.75 115 GLN A N 1
ATOM 919 C CA . GLN A 1 115 ? 0.120 -11.571 18.978 1.00 51.75 115 GLN A CA 1
ATOM 920 C C . GLN A 1 115 ? -0.813 -11.956 20.149 1.00 51.75 115 GLN A C 1
ATOM 922 O O . GLN A 1 115 ? -0.587 -11.498 21.268 1.00 51.75 115 GLN A O 1
ATOM 927 N N . MET A 1 116 ? -1.853 -12.768 19.909 1.00 43.09 116 MET A N 1
ATOM 928 C CA . MET A 1 116 ? -2.734 -13.317 20.955 1.00 43.09 116 MET A CA 1
ATOM 929 C C . MET A 1 116 ? -2.422 -14.778 21.267 1.00 43.09 116 MET A C 1
ATOM 931 O O . MET A 1 116 ? -2.189 -15.543 20.306 1.00 43.09 116 MET A O 1
#

Sequence (116 aa):
MQSQRSLSTSSADLVTETFFGQLSEEKQQVIKELFERIDKNHNGVLEKEELRGILEVMIKQDPNLIENLGLKNNTQCNTDEDILNAIFDQLDLNGDEVLSFREFAEPFARMLTNQM

pLDDT: mean 71.21, std 13.78, range [40.34, 87.06]

Organism: Naegleria gruberi (NCBI:txid5762)

Radius of gyration: 17.94 Å; Cα contacts (8 Å, |Δi|>4): 81; chains: 1; bounding box: 62×26×48 Å

Mean predicted aligned error: 11.32 Å

Secondary structure (DSSP, 8-state):
-----------S------GGGGS-HHHHHHHHHHHHHH-SS-SSEEEHHHHHHHHHHHHHH-TTHHHHTT--SS----SHHHHHHHHHHHH-SS-SSEEEHHHHHHHHHHHHHTT-

Solvent-accessible surface area (backbone atoms only — not comparable to full-atom values): 7192 Å² total; per-residue (Å²): 136,84,82,81,78,72,92,79,78,85,77,90,76,65,77,68,88,46,56,47,81,74,49,56,71,68,59,47,46,54,50,48,54,54,46,58,69,49,30,79,85,66,76,66,46,40,39,62,68,41,47,47,60,45,48,57,50,44,44,72,74,40,68,57,53,54,59,74,69,60,69,77,71,88,66,90,64,88,46,72,68,51,49,47,51,58,50,42,64,72,38,31,84,85,67,76,72,44,33,38,58,61,42,57,34,38,62,53,29,48,59,68,56,73,76,118

InterPro domains:
  IPR002048 EF-hand domain [PF13499] (29-106)
  IPR002048 EF-hand domain [PS50222] (26-61)
  IPR002048 EF-hand domain [PS50222] (79-114)
  IPR002048 EF-hand domain [SM00054] (30-58)
  IPR002048 EF-hand domain [SM00054] (83-111)
  IPR002048 EF-hand domain [cd00051] (31-106)
  IPR011992 EF-hand domain pair [SSF47473] (21-108)
  IPR018247 EF-Hand 1, calcium-binding site [PS00018] (39-51)

Foldseek 3Di:
DDPPDDDDPDDVPPPVVFLLVVDDPVLVVVLVVVVCVQPVVVPQKRALVSLLVVLVVCCVVPVCPLVVVVLPDDDPPPDSVSSSVSVCVQLVPVPPNIHGSRSSVRVSSVVVVVPD

Nearest PDB structures (foldseek):
  1jba-assembly1_A  TM=7.401E-01  e=3.620E-02  Bos taurus
  3wfn-assembly2_C  TM=6.278E-01  e=4.077E-02  Mus musculus
  6z47-assembly1_E  TM=7.941E-01  e=1.801E-01  Meleagris gallopavo
  8duj-assembly1_L  TM=6.047E-01  e=2.572E-01  Homo sapiens
  4x3n-assembly1_A  TM=4.497E-01  e=1.529E+00  Dictyostelium discoideum